Protein AF-A0A7J7NRC3-F1 (afdb_monomer_lite)

Organism: NCBI:txid39325

Structure (mmCIF, N/CA/C/O backbone):
data_AF-A0A7J7NRC3-F1
#
_entry.id   AF-A0A7J7NRC3-F1
#
loop_
_atom_site.group_PDB
_atom_site.id
_atom_site.type_symbol
_atom_site.label_atom_id
_atom_site.label_alt_id
_atom_site.label_comp_id
_atom_site.label_asym_id
_atom_site.label_entity_id
_atom_site.label_seq_id
_atom_site.pdbx_PDB_ins_code
_atom_site.Cartn_x
_atom_site.Cartn_y
_atom_site.Cartn_z
_atom_site.occupancy
_atom_site.B_iso_or_equiv
_atom_site.auth_seq_id
_atom_site.auth_comp_id
_atom_site.auth_asym_id
_atom_site.auth_atom_id
_atom_site.pdbx_PDB_model_num
ATOM 1 N N . MET A 1 1 ? -4.693 -22.627 4.205 1.00 32.44 1 MET A N 1
ATOM 2 C CA . MET A 1 1 ? -5.214 -21.406 4.858 1.00 32.44 1 MET A CA 1
ATOM 3 C C . MET A 1 1 ? -4.029 -20.596 5.368 1.00 32.44 1 MET A C 1
ATOM 5 O O . MET A 1 1 ? -3.542 -20.854 6.457 1.00 32.44 1 MET A O 1
ATOM 9 N N . SER A 1 2 ? -3.482 -19.704 4.543 1.00 34.06 2 SER A N 1
ATOM 10 C CA . SER A 1 2 ? -2.340 -18.855 4.905 1.00 34.06 2 SER A CA 1
ATOM 11 C C . SER A 1 2 ? -2.854 -17.493 5.362 1.00 34.06 2 SER A C 1
ATOM 13 O O . SER A 1 2 ? -3.442 -16.759 4.574 1.00 34.06 2 SER A O 1
ATOM 15 N N . CYS A 1 3 ? -2.658 -17.180 6.639 1.00 34.03 3 CYS A N 1
ATOM 16 C CA . CYS A 1 3 ? -2.937 -15.868 7.215 1.00 34.03 3 CYS A CA 1
ATOM 17 C C . CYS A 1 3 ? -2.032 -14.811 6.550 1.00 34.03 3 CYS A C 1
ATOM 19 O O . CYS A 1 3 ? -0.808 -14.947 6.651 1.00 34.03 3 CYS A O 1
ATOM 21 N N . PRO A 1 4 ? -2.556 -13.775 5.867 1.00 51.03 4 PRO A N 1
ATOM 22 C CA . PRO A 1 4 ? -1.716 -12.692 5.394 1.00 51.03 4 PRO A CA 1
ATOM 23 C C . PRO A 1 4 ? -1.522 -11.720 6.559 1.00 51.03 4 PRO A C 1
ATOM 25 O O . PRO A 1 4 ? -2.373 -10.883 6.850 1.00 51.03 4 PRO A O 1
ATOM 28 N N . GLN A 1 5 ? -0.395 -11.861 7.259 1.00 43.78 5 GLN A N 1
ATOM 29 C CA . GLN A 1 5 ? 0.104 -10.825 8.162 1.00 43.78 5 GLN A CA 1
ATOM 30 C C . GLN A 1 5 ? 0.166 -9.495 7.400 1.00 43.78 5 GLN A C 1
ATOM 32 O O . GLN A 1 5 ? 0.559 -9.472 6.234 1.00 43.78 5 GLN A O 1
ATOM 37 N N . ALA A 1 6 ? -0.248 -8.411 8.055 1.00 45.28 6 ALA A N 1
ATOM 38 C CA . ALA A 1 6 ? -0.288 -7.060 7.505 1.00 45.28 6 ALA A CA 1
ATOM 39 C C . ALA A 1 6 ? 1.038 -6.702 6.796 1.00 45.28 6 ALA A C 1
ATOM 41 O O . ALA A 1 6 ? 2.087 -6.609 7.431 1.00 45.28 6 ALA A O 1
ATOM 42 N N . ARG A 1 7 ? 0.994 -6.553 5.465 1.00 52.19 7 ARG A N 1
ATOM 43 C CA . ARG A 1 7 ? 2.165 -6.458 4.568 1.00 52.19 7 ARG A CA 1
ATOM 44 C C . ARG A 1 7 ? 2.010 -5.316 3.561 1.00 52.19 7 ARG A C 1
ATOM 46 O O . ARG A 1 7 ? 2.003 -5.543 2.359 1.00 52.19 7 ARG A O 1
ATOM 53 N N . PHE A 1 8 ? 1.892 -4.080 4.036 1.00 58.38 8 PHE A N 1
ATOM 54 C CA . PHE A 1 8 ? 1.735 -2.921 3.146 1.00 58.38 8 PHE A CA 1
ATOM 55 C C . PHE A 1 8 ? 2.711 -1.794 3.499 1.00 58.38 8 PHE A C 1
ATOM 57 O O . PHE A 1 8 ? 2.310 -0.671 3.767 1.00 58.38 8 PHE A O 1
ATOM 64 N N . CYS A 1 9 ? 4.018 -2.085 3.496 1.00 59.62 9 CYS A N 1
ATOM 65 C CA . CYS A 1 9 ? 5.061 -1.085 3.779 1.00 59.62 9 CYS A CA 1
ATOM 66 C C . CYS A 1 9 ? 5.317 -0.118 2.602 1.00 59.62 9 CYS A C 1
ATOM 68 O O . CYS A 1 9 ? 6.090 0.829 2.731 1.00 59.62 9 CYS A O 1
ATOM 70 N N . TYR A 1 10 ? 4.715 -0.360 1.434 1.00 66.62 10 TYR A N 1
ATOM 71 C CA . TYR A 1 10 ? 4.866 0.485 0.244 1.00 66.62 10 TYR A CA 1
ATOM 72 C C . TYR A 1 10 ? 3.741 1.521 0.084 1.00 66.62 10 TYR A C 1
ATOM 74 O O . TYR A 1 10 ? 3.845 2.392 -0.777 1.00 66.62 10 TYR A O 1
ATOM 82 N N . VAL A 1 11 ? 2.682 1.449 0.899 1.00 68.75 11 VAL A N 1
ATOM 83 C CA . VAL A 1 11 ? 1.612 2.451 0.920 1.00 68.75 11 VAL A CA 1
ATOM 84 C C . VAL A 1 11 ? 1.967 3.481 1.993 1.00 68.75 11 VAL A C 1
ATOM 86 O O . VAL A 1 11 ? 1.789 3.242 3.183 1.00 68.75 11 VAL A O 1
ATOM 89 N N . LEU A 1 12 ? 2.562 4.598 1.571 1.00 73.94 12 LEU A N 1
ATOM 90 C CA . LEU A 1 12 ? 3.024 5.654 2.472 1.00 73.94 12 LEU A CA 1
ATOM 91 C C . LEU A 1 12 ? 1.880 6.626 2.779 1.00 73.94 12 LEU A C 1
ATOM 93 O O . LEU A 1 12 ? 1.238 7.127 1.859 1.00 73.94 12 LEU A O 1
ATOM 97 N N . GLY A 1 13 ? 1.668 6.924 4.059 1.00 80.81 13 GLY A N 1
ATOM 98 C CA . GLY A 1 13 ? 0.704 7.929 4.512 1.00 80.81 13 GLY A CA 1
ATOM 99 C C . GLY A 1 13 ? -0.334 7.383 5.484 1.00 80.81 13 GLY A C 1
ATOM 100 O O . GLY A 1 13 ? -0.371 6.190 5.795 1.00 80.81 13 GLY A O 1
ATOM 101 N N . SER A 1 14 ? -1.176 8.278 5.995 1.00 86.56 14 SER A N 1
ATOM 102 C CA . SER A 1 14 ? -2.272 7.883 6.875 1.00 86.56 14 SER A CA 1
ATOM 103 C C . SER A 1 14 ? -3.395 7.212 6.075 1.00 86.56 14 SER A C 1
ATOM 105 O O . SER A 1 14 ? -3.676 7.581 4.933 1.00 86.56 14 SER A O 1
ATOM 107 N N . LEU A 1 15 ? -4.092 6.242 6.682 1.00 86.44 15 LEU A N 1
ATOM 108 C CA . LEU A 1 15 ? -5.221 5.565 6.026 1.00 86.44 15 LEU A CA 1
ATOM 109 C C . LEU A 1 15 ? -6.303 6.557 5.565 1.00 86.44 15 LEU A C 1
ATOM 111 O O . LEU A 1 15 ? -6.933 6.334 4.538 1.00 86.44 15 LEU A O 1
ATOM 115 N N . ALA A 1 16 ? -6.495 7.661 6.293 1.00 86.44 16 ALA A N 1
ATOM 116 C CA . ALA A 1 16 ? -7.465 8.695 5.946 1.00 86.44 16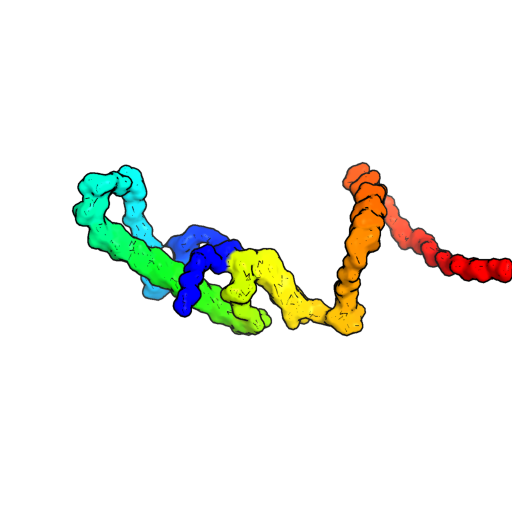 ALA A CA 1
ATOM 117 C C . ALA A 1 16 ? -7.102 9.433 4.643 1.00 86.44 16 ALA A C 1
ATOM 119 O O . ALA A 1 16 ? -7.955 9.598 3.770 1.00 86.44 16 ALA A O 1
ATOM 120 N N . GLU A 1 17 ? -5.840 9.840 4.481 1.00 87.94 17 GLU A N 1
ATOM 121 C CA . GLU A 1 17 ? -5.362 10.505 3.259 1.00 87.94 17 GLU A CA 1
ATOM 122 C C . GLU A 1 17 ? -5.383 9.557 2.057 1.00 87.94 17 GLU A C 1
ATOM 124 O O . GLU A 1 17 ? -5.813 9.926 0.960 1.00 87.94 17 GLU A O 1
ATOM 129 N N . LEU A 1 18 ? -4.967 8.311 2.281 1.00 86.81 18 LEU A N 1
ATOM 130 C CA . LEU A 1 18 ? -4.961 7.266 1.265 1.00 86.81 18 LEU A CA 1
ATOM 131 C C . LEU A 1 18 ? -6.376 6.931 0.797 1.00 86.81 18 LEU A C 1
ATOM 133 O O . LEU A 1 18 ? -6.629 6.906 -0.405 1.00 86.81 18 LEU A O 1
ATOM 137 N N . ALA A 1 19 ? -7.314 6.742 1.726 1.00 87.38 19 ALA A N 1
ATOM 138 C CA . ALA A 1 19 ? -8.714 6.485 1.407 1.00 87.38 19 ALA A CA 1
ATOM 139 C C . ALA A 1 19 ? -9.326 7.624 0.584 1.00 87.38 19 ALA A C 1
ATOM 141 O O . ALA A 1 19 ? -9.964 7.369 -0.432 1.00 87.38 19 ALA A O 1
ATOM 142 N N . LYS A 1 20 ? -9.070 8.882 0.960 1.00 87.50 20 LYS A N 1
ATOM 143 C CA . LYS A 1 20 ? -9.566 10.049 0.217 1.00 87.50 20 LYS A CA 1
ATOM 144 C C . LYS A 1 20 ? -9.038 10.102 -1.220 1.00 87.50 20 LYS A C 1
ATOM 146 O O . LYS A 1 20 ? -9.752 10.547 -2.113 1.00 87.50 20 LYS A O 1
ATOM 151 N N . THR A 1 21 ? -7.798 9.666 -1.430 1.00 87.50 21 THR A N 1
ATOM 152 C CA . THR A 1 21 ? -7.132 9.733 -2.737 1.00 87.50 21 THR A CA 1
ATOM 153 C C . THR A 1 21 ? -7.511 8.560 -3.639 1.00 87.50 21 THR A C 1
ATOM 155 O O . THR A 1 21 ? -7.785 8.756 -4.819 1.00 87.50 21 THR A O 1
ATOM 158 N N . PHE A 1 22 ? -7.526 7.341 -3.098 1.00 84.69 22 PHE A N 1
ATOM 159 C CA . PHE A 1 22 ? -7.731 6.118 -3.878 1.00 84.69 22 PHE A CA 1
ATOM 160 C C . PHE A 1 22 ? -9.188 5.653 -3.930 1.00 84.69 22 PHE A C 1
ATOM 162 O O . PHE A 1 22 ? -9.562 4.954 -4.868 1.00 84.69 22 PHE A O 1
ATOM 169 N N . CYS A 1 23 ? -9.987 5.959 -2.907 1.00 87.19 23 CYS A N 1
ATOM 170 C CA . CYS A 1 23 ? -11.264 5.300 -2.632 1.00 87.19 23 CYS A CA 1
ATOM 171 C C . CYS A 1 23 ? -12.313 6.243 -1.996 1.00 87.19 23 CYS A C 1
ATOM 173 O O . CYS A 1 23 ? -12.868 5.907 -0.942 1.00 87.19 23 CYS A O 1
ATOM 175 N N . PRO A 1 24 ? -12.610 7.422 -2.582 1.00 85.06 24 PRO A N 1
ATOM 176 C CA . PRO A 1 24 ? -13.585 8.357 -2.013 1.00 85.06 24 PRO A CA 1
ATOM 177 C C . PRO A 1 24 ? -14.996 7.755 -1.875 1.00 85.06 24 PRO A C 1
ATOM 179 O O . PRO A 1 24 ? -15.769 8.178 -1.018 1.00 85.06 24 PRO A O 1
ATOM 182 N N . GLU A 1 25 ? -15.328 6.739 -2.675 1.00 88.38 25 GLU A N 1
ATOM 183 C CA . GLU A 1 25 ? -16.609 6.032 -2.664 1.00 88.38 25 GLU A CA 1
ATOM 184 C C . GLU A 1 25 ? -16.838 5.173 -1.409 1.00 88.38 25 GLU A C 1
ATOM 186 O O . GLU A 1 25 ? -17.980 4.872 -1.065 1.00 88.38 25 GLU A O 1
ATOM 191 N N . LEU A 1 26 ? -15.768 4.771 -0.713 1.00 85.62 26 LEU A N 1
ATOM 192 C CA . LEU A 1 26 ? -15.851 3.913 0.474 1.00 85.62 26 LEU A CA 1
ATOM 193 C C . LEU A 1 26 ? -16.091 4.693 1.778 1.00 85.62 26 LEU A C 1
ATOM 195 O O . LEU A 1 26 ? -16.293 4.081 2.832 1.00 85.62 26 LEU A O 1
ATOM 199 N N . GLY A 1 27 ? -16.132 6.024 1.698 1.00 85.62 27 GLY A N 1
ATOM 200 C CA . GLY A 1 27 ? -16.389 6.920 2.819 1.00 85.62 27 GLY A CA 1
ATOM 201 C C . GLY A 1 27 ? -15.126 7.345 3.567 1.00 85.62 27 GLY A C 1
ATOM 202 O O . GLY A 1 27 ? -14.000 7.004 3.209 1.00 85.62 27 GLY A O 1
ATOM 203 N N . VAL A 1 28 ? -15.324 8.133 4.621 1.00 86.00 28 VAL A N 1
ATOM 204 C CA . VAL A 1 28 ? -14.231 8.660 5.445 1.00 86.00 28 VAL A CA 1
ATOM 205 C C . VAL A 1 28 ? -13.821 7.673 6.533 1.00 86.00 28 VAL A C 1
ATOM 207 O O . VAL A 1 28 ? -14.603 6.818 6.961 1.00 86.00 28 VAL A O 1
ATOM 210 N N . LYS A 1 29 ? -12.575 7.804 6.993 1.00 83.69 29 LYS A N 1
ATOM 211 C CA . LYS A 1 29 ? -12.110 7.119 8.195 1.00 83.69 29 LYS A CA 1
ATOM 212 C C . LYS A 1 29 ? -12.883 7.657 9.405 1.00 83.69 29 LYS A C 1
ATOM 214 O O . LYS A 1 29 ? -13.036 8.869 9.539 1.00 83.69 29 LYS A O 1
ATOM 219 N N . GLY A 1 30 ? -13.378 6.757 10.256 1.00 82.06 30 GLY A N 1
ATOM 220 C CA . GLY A 1 30 ? -13.997 7.143 11.524 1.00 82.06 30 GLY A CA 1
ATOM 221 C C . GLY A 1 30 ? -12.967 7.708 12.504 1.00 82.06 30 GLY A C 1
ATOM 222 O O . GLY A 1 30 ? -11.764 7.535 12.325 1.00 82.06 30 GLY A O 1
ATOM 223 N N . GLU A 1 31 ? -13.431 8.350 13.566 1.00 82.25 31 GLU A N 1
ATOM 224 C CA . GLU A 1 31 ? -12.575 8.779 14.669 1.00 82.25 31 GLU A CA 1
ATOM 225 C C . GLU A 1 31 ? -12.985 8.022 15.929 1.00 82.25 31 GLU A C 1
ATOM 227 O O . GLU A 1 31 ? -14.173 7.895 16.233 1.00 82.25 31 GLU A O 1
ATOM 232 N N . PHE A 1 32 ? -12.003 7.477 16.640 1.00 83.69 32 PHE A N 1
ATOM 233 C CA . PHE A 1 32 ? -12.236 6.751 17.879 1.00 83.69 32 PHE A CA 1
ATOM 234 C C . PHE A 1 32 ? -11.209 7.192 18.915 1.00 83.69 32 PHE A C 1
ATOM 236 O O . PHE A 1 32 ? -10.010 7.235 18.633 1.00 83.69 32 PHE A O 1
ATOM 243 N N . LYS A 1 33 ? -11.667 7.553 20.114 1.00 84.62 33 LYS A N 1
ATOM 244 C CA . LYS A 1 33 ? -10.783 8.007 21.188 1.00 84.62 33 LYS A CA 1
ATOM 245 C C . LYS A 1 33 ? -10.148 6.804 21.869 1.00 84.62 33 LYS A C 1
ATOM 247 O O . LYS A 1 33 ? -10.806 6.058 22.585 1.00 84.62 33 LYS A O 1
ATOM 252 N N . HIS A 1 34 ? -8.853 6.624 21.643 1.00 81.06 34 HIS A N 1
ATOM 253 C CA . HIS A 1 34 ? -8.121 5.447 22.112 1.00 81.06 34 HIS A CA 1
ATOM 254 C C . HIS A 1 34 ? -7.882 5.480 23.631 1.00 81.06 34 HIS A C 1
ATOM 256 O O . HIS A 1 34 ? -7.754 4.436 24.259 1.00 81.06 34 HIS A O 1
ATOM 262 N N . GLU A 1 35 ? -7.877 6.675 24.221 1.00 81.44 35 GLU A N 1
ATOM 263 C CA . GLU A 1 35 ? -7.649 6.913 25.652 1.00 81.44 35 GLU A CA 1
ATOM 264 C C . GLU A 1 35 ? -8.823 6.452 26.532 1.00 81.44 35 GLU A C 1
ATOM 266 O O . GLU A 1 35 ? -8.635 6.115 27.697 1.00 81.44 35 GLU A O 1
ATOM 271 N N . GLU A 1 36 ? -10.036 6.392 25.976 1.00 78.06 36 GLU A N 1
ATOM 272 C CA . GLU A 1 36 ? -11.255 6.024 26.710 1.00 78.06 36 GLU A CA 1
ATOM 273 C C . GLU A 1 36 ? -11.462 4.492 26.779 1.00 78.06 36 GLU A C 1
ATOM 275 O O . GLU A 1 36 ? -12.352 3.995 27.482 1.00 78.06 36 GLU A O 1
ATOM 280 N N . VAL A 1 37 ? -10.614 3.726 26.083 1.00 78.81 37 VAL A N 1
ATOM 281 C CA . VAL A 1 37 ? -10.688 2.264 25.992 1.00 78.81 37 VAL A CA 1
ATOM 282 C C . VAL A 1 37 ? -9.957 1.627 27.166 1.00 78.81 37 VAL A C 1
ATOM 284 O O . VAL A 1 37 ? -8.750 1.404 27.134 1.00 78.81 37 VAL A O 1
ATOM 287 N N . THR A 1 38 ? -10.706 1.271 28.206 1.00 80.50 38 THR A N 1
ATOM 288 C CA . THR A 1 38 ? -10.199 0.449 29.315 1.00 80.50 38 THR A CA 1
ATOM 289 C C . THR A 1 38 ? -10.949 -0.877 29.390 1.00 80.50 38 THR A C 1
ATOM 291 O O . THR A 1 38 ? -12.049 -1.010 28.854 1.00 80.50 38 THR A O 1
ATOM 294 N N . VAL A 1 39 ? -10.374 -1.870 30.080 1.00 80.50 39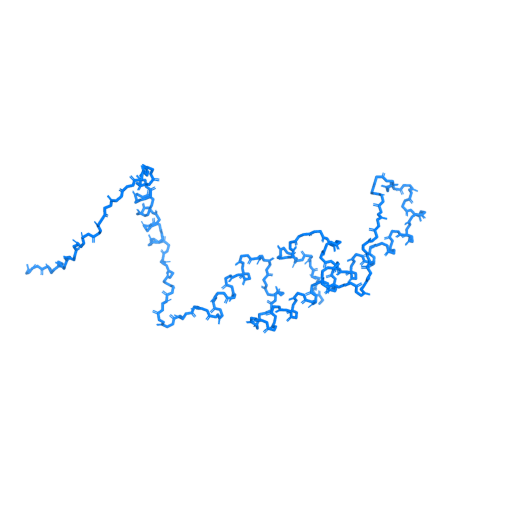 VAL A N 1
ATOM 295 C CA . VAL A 1 39 ? -10.939 -3.231 30.204 1.00 80.50 39 VAL A CA 1
ATOM 296 C C . VAL A 1 39 ? -12.399 -3.214 30.680 1.00 80.50 39 VAL A C 1
ATOM 298 O O . VAL A 1 39 ? -13.205 -4.014 30.215 1.00 80.50 39 VAL A O 1
ATOM 301 N N . ALA A 1 40 ? -12.764 -2.257 31.536 1.00 78.00 40 ALA A N 1
ATOM 302 C CA . ALA A 1 40 ? -14.121 -2.102 32.056 1.00 78.00 40 ALA A CA 1
ATOM 303 C C . ALA A 1 40 ? -15.111 -1.447 31.067 1.00 78.00 40 ALA A C 1
ATOM 305 O O . ALA A 1 40 ? -16.318 -1.662 31.173 1.00 78.00 40 ALA A O 1
ATOM 306 N N . THR A 1 41 ? -14.632 -0.644 30.111 1.00 77.56 41 THR A N 1
ATOM 307 C CA . THR A 1 41 ? -15.480 0.103 29.159 1.00 77.56 41 THR A CA 1
ATOM 308 C C . THR A 1 41 ? -15.648 -0.620 27.822 1.00 77.56 41 THR A C 1
ATOM 310 O O . THR A 1 41 ? -16.618 -0.369 27.104 1.00 77.56 41 THR A O 1
ATOM 313 N N . ILE A 1 42 ? -14.738 -1.548 27.501 1.00 80.00 42 ILE A N 1
ATOM 314 C CA . ILE A 1 42 ? -14.708 -2.291 26.232 1.00 80.00 42 ILE A CA 1
ATOM 315 C C . ILE A 1 42 ? -16.032 -2.998 25.943 1.00 80.00 42 ILE A C 1
ATOM 317 O O . ILE A 1 42 ? -16.507 -2.959 24.811 1.00 80.00 42 ILE A O 1
ATOM 321 N N . GLU A 1 43 ? -16.658 -3.615 26.945 1.00 81.12 43 GLU A N 1
ATOM 322 C CA . GLU A 1 43 ? -17.891 -4.378 26.730 1.00 81.12 43 GLU A CA 1
ATOM 323 C C . GLU A 1 43 ? -19.061 -3.471 26.312 1.00 81.12 43 GLU A C 1
ATOM 325 O O . GLU A 1 43 ? -19.845 -3.825 25.433 1.00 81.12 43 GLU A O 1
ATOM 330 N N . LYS A 1 44 ? -19.108 -2.244 26.850 1.00 83.94 44 LYS A N 1
ATOM 331 C CA . LYS A 1 44 ? -20.112 -1.225 26.500 1.00 83.94 44 LYS A CA 1
ATOM 332 C C . LYS A 1 44 ? -19.835 -0.555 25.153 1.00 83.94 44 LYS A C 1
ATOM 334 O O . LYS A 1 44 ? -20.765 -0.110 24.490 1.00 83.94 44 LYS A O 1
ATOM 339 N N . GLN A 1 45 ? -18.569 -0.482 24.744 1.00 83.88 45 GLN A N 1
ATOM 340 C CA . GLN A 1 45 ? -18.132 0.149 23.492 1.00 83.88 45 GLN A CA 1
ATOM 341 C C . GLN A 1 45 ? -17.852 -0.857 22.366 1.00 83.88 45 GLN A C 1
ATOM 343 O O . GLN A 1 45 ? -17.351 -0.481 21.308 1.00 83.88 45 GLN A O 1
ATOM 348 N N . LYS A 1 46 ? -18.190 -2.135 22.559 1.00 85.81 46 LYS A N 1
ATOM 349 C CA . LYS A 1 46 ? -17.890 -3.206 21.606 1.00 85.81 46 LYS A CA 1
ATOM 350 C C . LYS A 1 46 ? -18.466 -2.940 20.216 1.00 85.81 46 LYS A C 1
ATOM 352 O O . LYS A 1 46 ? -17.735 -3.020 19.235 1.00 85.81 46 LYS A O 1
ATOM 357 N N . GLU A 1 47 ? -19.753 -2.618 20.122 1.00 88.94 47 GLU A N 1
ATOM 358 C CA . GLU A 1 47 ? -20.418 -2.368 18.836 1.00 88.94 47 GLU A CA 1
ATOM 359 C C . GLU A 1 47 ? -19.831 -1.170 18.065 1.00 88.94 47 GLU A C 1
ATOM 361 O O . GLU A 1 47 ? -19.446 -1.357 16.905 1.00 88.94 47 GLU A O 1
ATOM 366 N N . PRO A 1 48 ? -19.673 0.036 18.657 1.00 88.38 48 PRO A N 1
ATOM 367 C CA . PRO A 1 48 ? -19.057 1.154 17.941 1.00 88.38 48 PRO A CA 1
ATOM 368 C C . PRO A 1 48 ? -17.588 0.885 17.586 1.00 88.38 48 PRO A C 1
ATOM 370 O O . PRO A 1 48 ? -17.151 1.250 16.494 1.00 88.38 48 PRO A O 1
ATOM 373 N N . LEU A 1 49 ? -16.839 0.185 18.446 1.00 88.25 49 LEU A N 1
ATOM 374 C CA . LEU A 1 49 ? -15.462 -0.211 18.156 1.00 88.25 49 LEU A CA 1
ATOM 375 C C . LEU A 1 49 ? -15.388 -1.190 16.975 1.00 88.25 49 LEU A C 1
ATOM 377 O O . LEU A 1 49 ? -14.555 -1.031 16.085 1.00 88.25 49 LEU A O 1
ATOM 381 N N . LEU A 1 50 ? -16.275 -2.187 16.923 1.00 90.38 50 LEU A N 1
ATOM 382 C CA . LEU A 1 50 ? -16.341 -3.128 15.804 1.00 90.38 50 LEU A CA 1
ATOM 383 C C . LEU A 1 50 ? -16.732 -2.433 14.498 1.00 90.38 50 LEU A C 1
ATOM 385 O O . LEU A 1 50 ? -16.171 -2.760 13.453 1.00 90.38 50 LEU A O 1
ATOM 389 N N . ALA A 1 51 ? -17.662 -1.477 14.538 1.00 91.12 51 ALA A N 1
ATOM 390 C CA . ALA A 1 51 ? -18.024 -0.683 13.367 1.00 91.12 51 ALA A CA 1
ATOM 391 C C . ALA A 1 51 ? -16.828 0.132 12.844 1.00 91.12 51 ALA A C 1
ATOM 393 O O . ALA A 1 51 ? -16.545 0.096 11.645 1.00 91.12 51 ALA A O 1
ATOM 394 N N . TYR A 1 52 ? -16.081 0.782 13.742 1.00 91.31 52 TYR A N 1
ATOM 395 C CA . TYR A 1 52 ? -14.850 1.504 13.410 1.00 91.31 52 TYR A CA 1
ATOM 396 C C . TYR A 1 52 ? -13.794 0.585 12.774 1.00 91.31 52 TYR A C 1
ATOM 398 O O . TYR A 1 52 ? -13.304 0.864 11.680 1.00 91.31 52 TYR A O 1
ATOM 406 N N . LEU A 1 53 ? -13.499 -0.561 13.398 1.00 90.94 53 LEU A N 1
ATOM 407 C CA . LEU A 1 53 ? -12.502 -1.509 12.888 1.00 90.94 53 LEU A CA 1
ATOM 408 C C . LEU A 1 53 ? -12.896 -2.103 11.530 1.00 90.94 53 LEU A C 1
ATOM 410 O O . LEU A 1 53 ? -12.050 -2.261 10.650 1.00 90.94 53 LEU A O 1
ATOM 414 N N . ARG A 1 54 ? -14.183 -2.417 11.332 1.00 93.12 54 ARG A N 1
ATOM 415 C CA . ARG A 1 54 ? -14.697 -2.890 10.038 1.00 93.12 54 ARG A CA 1
ATOM 416 C C . ARG A 1 54 ? -14.497 -1.847 8.946 1.00 93.12 54 ARG A C 1
ATOM 418 O O . ARG A 1 54 ? -14.125 -2.217 7.834 1.00 93.12 54 ARG A O 1
ATOM 425 N N . GLN A 1 55 ? -14.718 -0.572 9.259 1.00 92.88 55 GLN A N 1
ATOM 426 C CA . GLN A 1 55 ? -14.492 0.510 8.309 1.00 92.88 55 GLN A CA 1
ATOM 427 C C . GLN A 1 55 ? -13.005 0.645 7.962 1.00 92.88 55 GLN A C 1
ATOM 429 O O . GLN A 1 55 ? -12.673 0.704 6.781 1.00 92.88 55 GLN A O 1
ATOM 434 N N . ASP A 1 56 ? -12.104 0.594 8.945 1.00 91.31 56 ASP A N 1
ATOM 435 C CA . ASP A 1 56 ? -10.656 0.641 8.700 1.00 91.31 56 ASP A CA 1
ATOM 436 C C . ASP A 1 56 ? -10.182 -0.518 7.805 1.00 91.31 56 ASP A C 1
ATOM 438 O O . ASP A 1 56 ? -9.440 -0.298 6.846 1.00 91.31 56 ASP A O 1
ATOM 442 N N . ILE A 1 57 ? -10.663 -1.742 8.053 1.00 92.06 57 ILE A N 1
ATOM 443 C CA . ILE A 1 57 ? -10.358 -2.909 7.208 1.00 92.06 57 ILE A CA 1
ATOM 444 C C . ILE A 1 57 ? -10.886 -2.704 5.785 1.00 92.06 57 ILE A C 1
ATOM 446 O O . ILE A 1 57 ? -10.184 -2.995 4.815 1.00 92.06 57 ILE A O 1
ATOM 450 N N . ARG A 1 58 ? -12.115 -2.193 5.646 1.00 92.62 58 ARG A N 1
ATOM 451 C CA . ARG A 1 58 ? -12.746 -1.952 4.346 1.00 92.62 58 ARG A CA 1
ATOM 452 C C . ARG A 1 58 ? -11.980 -0.907 3.533 1.00 92.62 58 ARG A C 1
ATOM 454 O O . ARG A 1 58 ? -11.733 -1.125 2.348 1.00 92.62 58 ARG A O 1
ATOM 461 N N . LEU A 1 59 ? -11.577 0.194 4.167 1.00 91.88 59 LEU A N 1
ATOM 462 C CA . LEU A 1 59 ? -10.774 1.243 3.539 1.00 91.88 59 LEU A CA 1
ATOM 463 C C . LEU A 1 59 ? -9.398 0.719 3.130 1.00 91.88 59 LEU A C 1
ATOM 465 O O . LEU A 1 59 ? -8.971 0.947 2.001 1.00 91.88 59 LEU A O 1
ATOM 469 N N . LEU A 1 60 ? -8.729 -0.032 4.009 1.00 89.62 60 LEU A N 1
ATOM 470 C CA . LEU A 1 60 ? -7.423 -0.615 3.710 1.00 89.62 60 LEU A CA 1
ATOM 471 C C . LEU A 1 60 ? -7.494 -1.571 2.513 1.00 89.62 60 LEU A C 1
ATOM 473 O O . LEU A 1 60 ? -6.660 -1.488 1.613 1.00 89.62 60 LEU A O 1
ATOM 477 N N . ALA A 1 61 ? -8.502 -2.447 2.478 1.00 89.81 61 ALA A N 1
ATOM 478 C CA . ALA A 1 61 ? -8.711 -3.365 1.363 1.00 89.81 61 ALA A CA 1
ATOM 479 C C . ALA A 1 61 ? -8.926 -2.613 0.040 1.00 89.81 61 ALA A C 1
ATOM 481 O O . ALA A 1 61 ? -8.297 -2.956 -0.961 1.00 89.81 61 ALA A O 1
ATOM 482 N N . GLY A 1 62 ? -9.748 -1.557 0.048 1.00 90.56 62 GLY A N 1
ATOM 483 C CA . GLY A 1 62 ? -9.976 -0.714 -1.127 1.00 90.56 62 GLY A CA 1
ATOM 484 C C . GLY A 1 62 ? -8.695 -0.045 -1.630 1.00 90.56 62 GLY A C 1
ATOM 485 O O . GLY A 1 62 ? -8.360 -0.158 -2.808 1.00 90.56 62 GLY A O 1
ATOM 486 N N . VAL A 1 63 ? -7.932 0.586 -0.732 1.00 90.38 63 VAL A N 1
ATOM 487 C CA . VAL A 1 63 ? -6.667 1.259 -1.075 1.00 90.38 63 VAL A CA 1
ATOM 488 C C . VAL A 1 63 ? -5.675 0.281 -1.702 1.00 90.38 63 VAL A C 1
ATOM 490 O O . VAL A 1 63 ? -5.075 0.583 -2.732 1.00 90.38 63 VAL A O 1
ATOM 493 N N . VAL A 1 64 ? -5.511 -0.905 -1.111 1.00 88.69 64 VAL A N 1
ATOM 494 C CA . VAL A 1 64 ? -4.586 -1.926 -1.621 1.00 88.69 64 VAL A CA 1
ATOM 495 C C . VAL A 1 64 ? -5.030 -2.440 -2.987 1.00 88.69 64 VAL A C 1
ATOM 497 O O . VAL A 1 64 ? -4.193 -2.584 -3.877 1.00 88.69 64 VAL A O 1
ATOM 500 N N . GLN A 1 65 ? -6.329 -2.684 -3.174 1.00 90.25 65 GLN A N 1
ATOM 501 C CA . GLN A 1 65 ? -6.871 -3.140 -4.452 1.00 90.25 65 GLN A CA 1
ATOM 502 C C . GLN A 1 65 ? -6.634 -2.103 -5.555 1.00 90.25 65 GLN A C 1
ATOM 504 O O . GLN A 1 65 ? -6.080 -2.433 -6.601 1.00 90.25 65 GLN A O 1
ATOM 509 N N . ARG A 1 66 ? -6.942 -0.828 -5.291 1.00 90.50 66 ARG A N 1
ATOM 510 C CA . ARG A 1 66 ? -6.699 0.263 -6.246 1.00 90.50 66 ARG A CA 1
ATOM 511 C C . ARG A 1 66 ? -5.219 0.472 -6.542 1.00 90.50 66 ARG A C 1
ATOM 513 O O . ARG A 1 66 ? -4.857 0.740 -7.685 1.00 90.50 66 ARG A O 1
ATOM 520 N N . ALA A 1 67 ? -4.355 0.334 -5.539 1.00 88.25 67 ALA A N 1
ATOM 521 C CA . ALA A 1 67 ? -2.915 0.374 -5.753 1.00 88.25 67 ALA A CA 1
ATOM 522 C C . ALA A 1 67 ? -2.464 -0.772 -6.674 1.00 88.25 67 ALA A C 1
ATOM 524 O O . ALA A 1 67 ? -1.715 -0.527 -7.618 1.00 88.25 67 ALA A O 1
ATOM 525 N N . GLN A 1 68 ? -2.945 -1.999 -6.447 1.00 90.06 68 GLN A N 1
ATOM 526 C CA . GLN A 1 68 ? -2.625 -3.151 -7.296 1.00 90.06 68 GLN A CA 1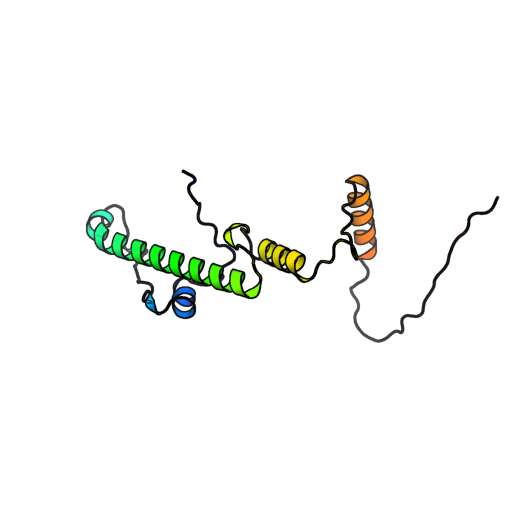
ATOM 527 C C . GLN A 1 68 ? -3.050 -2.912 -8.742 1.00 90.06 68 GLN A C 1
ATOM 529 O O . GLN A 1 68 ? -2.238 -3.127 -9.640 1.00 90.06 68 GLN A O 1
ATOM 534 N N . ASP A 1 69 ? -4.263 -2.409 -8.965 1.00 91.12 69 ASP A N 1
ATOM 535 C CA . ASP A 1 69 ? -4.754 -2.094 -10.308 1.00 91.12 69 ASP A CA 1
ATOM 536 C C . ASP A 1 69 ? -3.834 -1.088 -11.017 1.00 91.12 69 ASP A C 1
ATOM 538 O O . ASP A 1 69 ? -3.405 -1.319 -12.147 1.00 91.12 69 ASP A O 1
ATOM 542 N N . LEU A 1 70 ? -3.439 -0.017 -10.321 1.00 90.62 70 LEU A N 1
ATOM 543 C CA . LEU A 1 70 ? -2.577 1.030 -10.871 1.00 90.62 70 LEU A CA 1
ATOM 544 C C . LEU A 1 70 ? -1.166 0.522 -11.212 1.00 90.62 70 LEU A C 1
ATOM 546 O O . LEU A 1 70 ? -0.616 0.840 -12.271 1.00 90.62 70 LEU A O 1
ATOM 550 N N . PHE A 1 71 ? -0.557 -0.276 -10.332 1.00 88.69 71 PHE A N 1
ATOM 551 C CA . PHE A 1 71 ? 0.758 -0.868 -10.596 1.00 88.69 71 PHE A CA 1
ATOM 552 C C . PHE A 1 71 ? 0.701 -1.929 -11.699 1.00 88.69 71 PHE A C 1
ATOM 554 O O . PHE A 1 71 ? 1.628 -2.017 -12.516 1.00 88.69 71 PHE A O 1
ATOM 561 N N . TRP A 1 72 ? -0.388 -2.693 -11.772 1.00 90.88 72 TRP A N 1
ATOM 562 C CA . TRP A 1 72 ? -0.606 -3.668 -12.831 1.00 90.88 72 TRP A CA 1
ATOM 563 C C . TRP A 1 72 ? -0.769 -2.998 -14.195 1.00 90.88 72 TRP A C 1
ATOM 565 O O . TRP A 1 72 ? -0.070 -3.360 -15.141 1.00 90.88 72 TRP A O 1
ATOM 575 N N . GLU A 1 73 ? -1.617 -1.975 -14.289 1.00 92.69 73 GLU A N 1
ATOM 576 C CA . GLU A 1 73 ? -1.834 -1.210 -15.517 1.00 92.69 73 GLU A CA 1
ATOM 577 C C . GLU A 1 73 ? -0.529 -0.566 -15.996 1.00 92.69 73 GLU A C 1
ATOM 579 O O . GLU A 1 73 ? -0.120 -0.719 -17.152 1.00 92.69 73 GLU A O 1
ATOM 584 N N . LYS A 1 74 ? 0.181 0.112 -15.087 1.00 90.12 74 LYS A N 1
ATOM 585 C CA . LYS A 1 74 ? 1.342 0.911 -15.466 1.00 90.12 74 LYS A CA 1
ATOM 586 C C . LYS A 1 74 ? 2.591 0.083 -15.703 1.00 90.12 74 LYS A C 1
ATOM 588 O O . LYS A 1 74 ? 3.338 0.426 -16.617 1.00 90.12 74 LYS A O 1
ATOM 593 N N . TYR A 1 75 ? 2.846 -0.965 -14.918 1.00 87.81 75 TYR A N 1
ATOM 594 C CA . TYR A 1 75 ? 4.116 -1.706 -14.924 1.00 87.81 75 TYR A CA 1
ATOM 595 C C . TYR A 1 75 ? 3.974 -3.214 -15.150 1.00 87.81 75 TYR A C 1
ATOM 597 O O . TYR A 1 75 ? 4.988 -3.850 -15.427 1.00 87.81 75 TYR A O 1
ATOM 605 N N . ARG A 1 76 ? 2.754 -3.771 -15.108 1.00 89.44 76 ARG A N 1
ATOM 606 C CA . ARG A 1 76 ? 2.474 -5.222 -15.129 1.00 89.44 76 ARG A CA 1
ATOM 607 C C . ARG A 1 76 ? 3.166 -5.973 -13.994 1.00 89.44 76 ARG A C 1
ATOM 609 O O . ARG A 1 76 ? 3.765 -7.025 -14.197 1.00 89.44 76 ARG A O 1
ATOM 616 N N . VAL A 1 77 ? 3.114 -5.383 -12.803 1.00 86.56 77 VAL A N 1
ATOM 617 C CA . VAL A 1 77 ? 3.735 -5.913 -11.590 1.00 86.56 77 VAL A CA 1
ATOM 618 C C . VAL A 1 77 ? 2.662 -6.199 -10.549 1.00 86.56 77 VAL A C 1
ATOM 620 O O . VAL A 1 77 ? 1.756 -5.394 -10.343 1.00 86.56 77 VAL A O 1
ATOM 623 N N . ASP A 1 78 ? 2.788 -7.344 -9.886 1.00 87.44 78 ASP A N 1
ATOM 624 C CA . ASP A 1 78 ? 2.007 -7.687 -8.702 1.00 87.44 78 ASP A CA 1
ATOM 625 C C . ASP A 1 78 ? 2.697 -7.140 -7.447 1.00 87.44 78 ASP A C 1
ATOM 627 O O . ASP A 1 78 ? 3.815 -7.543 -7.111 1.00 87.44 78 ASP A O 1
ATOM 631 N N . ILE A 1 79 ? 2.042 -6.215 -6.750 1.00 83.88 79 ILE A N 1
ATOM 632 C CA . ILE A 1 79 ? 2.569 -5.582 -5.539 1.00 83.88 79 ILE A CA 1
ATOM 633 C C . ILE A 1 79 ? 2.591 -6.548 -4.357 1.00 83.88 79 ILE A C 1
ATOM 635 O O . ILE A 1 79 ? 3.413 -6.382 -3.462 1.00 83.88 79 ILE A O 1
ATOM 639 N N . THR A 1 80 ? 1.743 -7.582 -4.353 1.00 82.88 80 THR A N 1
ATOM 640 C CA . THR A 1 80 ? 1.683 -8.560 -3.255 1.00 82.88 80 THR A CA 1
ATOM 641 C C . THR A 1 80 ? 2.937 -9.433 -3.193 1.00 82.88 80 THR A C 1
ATOM 643 O O . THR A 1 80 ? 3.277 -9.974 -2.137 1.00 82.88 80 THR A O 1
ATOM 646 N N . SER A 1 81 ? 3.679 -9.506 -4.303 1.00 81.25 81 SER A N 1
ATOM 647 C CA . SER A 1 81 ? 4.974 -10.182 -4.387 1.00 81.25 81 SER A CA 1
ATOM 648 C C . SER A 1 81 ? 6.094 -9.461 -3.621 1.00 81.25 81 SER A C 1
ATOM 650 O O . SER A 1 81 ? 7.117 -10.072 -3.310 1.00 81.25 81 SER A O 1
ATOM 652 N N . CYS A 1 82 ? 5.916 -8.173 -3.297 1.00 81.12 82 CYS A N 1
ATOM 653 C CA . CYS A 1 82 ? 6.943 -7.315 -2.716 1.00 81.12 82 CYS A CA 1
ATOM 654 C C . CYS A 1 82 ? 6.504 -6.737 -1.367 1.00 81.12 82 CYS A C 1
ATOM 656 O O . CYS A 1 82 ? 5.448 -6.131 -1.231 1.00 81.12 82 CYS A O 1
ATOM 658 N N . LEU A 1 83 ? 7.364 -6.867 -0.357 1.00 77.94 83 LEU A N 1
ATOM 659 C CA . LEU A 1 83 ? 7.085 -6.346 0.986 1.00 77.94 83 LEU A CA 1
ATOM 660 C C . LEU A 1 83 ? 7.400 -4.856 1.124 1.00 77.94 83 LEU A C 1
ATOM 662 O O . LEU A 1 83 ? 6.687 -4.130 1.815 1.00 77.94 83 LEU A O 1
ATOM 666 N N . THR A 1 84 ? 8.493 -4.414 0.502 1.00 84.31 84 THR A N 1
ATOM 667 C CA . THR A 1 84 ? 9.048 -3.069 0.668 1.00 84.31 84 THR A CA 1
ATOM 668 C C . THR A 1 84 ? 9.000 -2.288 -0.636 1.00 84.31 84 THR A C 1
ATOM 670 O O . THR A 1 84 ? 9.074 -2.851 -1.731 1.00 84.31 84 THR A O 1
ATOM 673 N N . LEU A 1 85 ? 8.958 -0.961 -0.512 1.00 85.81 85 LEU A N 1
ATOM 674 C CA . LEU A 1 85 ? 9.023 -0.059 -1.658 1.00 85.81 85 LEU A CA 1
ATOM 675 C C . LEU A 1 85 ? 10.321 -0.239 -2.464 1.00 85.81 85 LEU A C 1
ATOM 677 O O . LEU A 1 85 ? 10.294 -0.183 -3.689 1.00 85.81 85 LEU A O 1
ATOM 681 N N . SER A 1 86 ? 11.447 -0.510 -1.794 1.00 88.75 86 SER A N 1
ATOM 682 C CA . SER A 1 86 ? 12.733 -0.764 -2.454 1.00 88.75 86 SER A CA 1
ATOM 683 C C . SER A 1 86 ? 12.716 -2.038 -3.301 1.00 88.75 86 SER A C 1
ATOM 685 O O . SER A 1 86 ? 13.211 -2.028 -4.428 1.00 88.75 86 SER A O 1
ATOM 687 N N . ALA A 1 87 ? 12.106 -3.117 -2.800 1.00 88.06 87 ALA A N 1
ATOM 688 C CA . ALA A 1 87 ? 11.942 -4.355 -3.556 1.00 88.06 87 ALA A CA 1
ATOM 689 C C . ALA A 1 87 ? 11.039 -4.139 -4.778 1.00 88.06 87 ALA A C 1
ATOM 691 O O . ALA A 1 87 ? 11.393 -4.556 -5.881 1.00 88.06 87 ALA A O 1
ATOM 692 N N . LEU A 1 88 ? 9.930 -3.412 -4.604 1.00 88.44 88 LEU A N 1
ATOM 693 C CA . LEU A 1 88 ? 9.026 -3.057 -5.697 1.00 88.44 88 LEU A CA 1
ATOM 694 C C . LEU A 1 88 ? 9.729 -2.205 -6.765 1.00 88.44 88 LEU A C 1
ATOM 696 O O . LEU A 1 88 ? 9.618 -2.490 -7.957 1.00 88.44 88 LEU A O 1
ATOM 700 N N . ALA A 1 89 ? 10.502 -1.197 -6.353 1.00 89.94 89 ALA A N 1
ATOM 701 C CA . ALA A 1 89 ? 11.275 -0.353 -7.262 1.00 89.94 89 ALA A CA 1
ATOM 702 C C . ALA A 1 89 ? 12.297 -1.169 -8.069 1.00 89.94 89 ALA A C 1
ATOM 704 O O . ALA A 1 89 ? 12.392 -1.013 -9.287 1.00 89.94 89 ALA A O 1
ATOM 705 N N . MET A 1 90 ? 13.013 -2.088 -7.413 1.00 89.44 90 MET A N 1
ATOM 706 C CA . MET A 1 90 ? 13.939 -3.002 -8.085 1.00 89.44 90 MET A CA 1
ATOM 707 C C . MET A 1 90 ? 13.229 -3.922 -9.074 1.00 89.44 90 MET A C 1
ATOM 709 O O . MET A 1 90 ? 13.747 -4.160 -10.164 1.00 89.44 90 MET A O 1
ATOM 713 N N . LEU A 1 91 ? 12.045 -4.425 -8.730 1.00 89.25 91 LEU A N 1
ATOM 714 C CA . LEU A 1 91 ? 11.266 -5.282 -9.616 1.00 89.25 91 LEU A CA 1
ATOM 715 C C . LEU A 1 91 ? 10.814 -4.511 -10.863 1.00 89.25 91 LEU A C 1
ATOM 717 O O . LEU A 1 91 ? 11.034 -4.979 -11.979 1.00 89.25 91 LEU A O 1
ATOM 721 N N . ILE A 1 92 ? 10.296 -3.290 -10.697 1.00 90.62 92 ILE A N 1
ATOM 722 C CA . ILE A 1 92 ? 9.930 -2.406 -11.816 1.00 90.62 92 ILE A CA 1
ATOM 723 C C . ILE A 1 92 ? 11.150 -2.101 -12.696 1.00 90.62 92 ILE A C 1
ATOM 725 O O . ILE A 1 92 ? 11.068 -2.181 -13.925 1.00 90.62 92 ILE A O 1
ATOM 729 N N . PHE A 1 93 ? 12.294 -1.783 -12.083 1.00 90.94 93 PHE A N 1
ATOM 730 C CA . PHE A 1 93 ? 13.536 -1.526 -12.807 1.00 90.94 93 PHE A CA 1
ATOM 731 C C . PHE A 1 93 ? 13.960 -2.739 -13.642 1.00 90.94 93 PHE A C 1
ATOM 733 O O . PHE A 1 93 ? 14.238 -2.609 -14.838 1.00 90.94 93 PHE A O 1
ATOM 740 N N . ARG A 1 94 ? 13.947 -3.930 -13.032 1.00 88.38 94 ARG A N 1
ATOM 741 C CA . ARG A 1 94 ? 14.321 -5.178 -13.704 1.00 88.38 94 ARG A CA 1
ATOM 742 C C . ARG A 1 94 ? 13.359 -5.546 -14.829 1.00 88.38 94 ARG A C 1
ATOM 744 O O . ARG A 1 94 ? 13.811 -5.999 -15.871 1.00 88.38 94 ARG A O 1
ATOM 751 N N . ALA A 1 95 ? 12.063 -5.305 -14.647 1.00 86.38 95 ALA A N 1
ATOM 752 C CA . ALA A 1 95 ? 11.047 -5.628 -15.641 1.00 86.38 95 ALA A CA 1
ATOM 753 C C . ALA A 1 95 ? 11.106 -4.728 -16.887 1.00 86.38 95 ALA A C 1
ATOM 755 O O . ALA A 1 95 ? 10.733 -5.169 -17.973 1.00 86.38 95 ALA A O 1
ATOM 756 N N . ARG A 1 96 ? 11.536 -3.465 -16.749 1.00 87.06 96 ARG A N 1
ATOM 757 C CA . ARG A 1 96 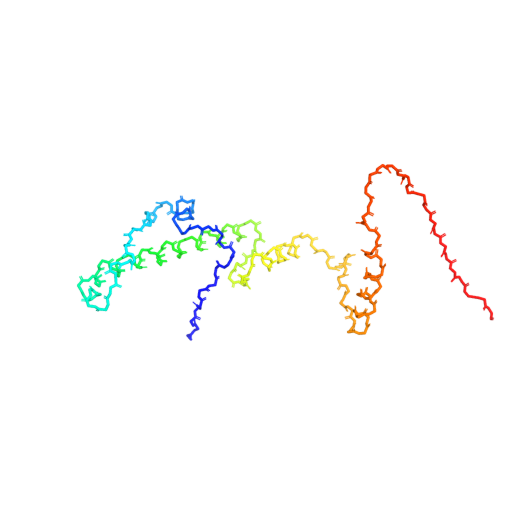? 11.439 -2.473 -17.838 1.00 87.06 96 ARG A CA 1
ATOM 758 C C . ARG A 1 96 ? 12.750 -1.966 -18.403 1.00 87.06 96 ARG A C 1
ATOM 760 O O . ARG A 1 96 ? 12.818 -1.680 -19.594 1.00 87.06 96 ARG A O 1
ATOM 767 N N . PHE A 1 97 ? 13.761 -1.804 -17.564 1.00 86.94 97 PHE A N 1
ATOM 768 C CA . PHE A 1 97 ? 14.980 -1.087 -17.936 1.00 86.94 97 PHE A CA 1
ATOM 769 C C . PHE A 1 97 ? 16.196 -2.005 -17.987 1.00 86.94 97 PHE A C 1
ATOM 771 O O . PHE A 1 97 ? 17.128 -1.761 -18.754 1.00 86.94 97 PHE A O 1
ATOM 778 N N . TYR A 1 98 ? 16.187 -3.080 -17.204 1.00 88.19 98 TYR A N 1
ATOM 779 C CA . TYR A 1 98 ? 17.317 -3.986 -17.126 1.00 88.19 98 TYR A CA 1
ATOM 780 C C . TYR A 1 98 ? 17.368 -4.952 -18.316 1.00 88.19 98 TYR A C 1
ATOM 782 O O . TYR A 1 98 ? 16.517 -5.823 -18.481 1.00 88.19 98 TYR A O 1
ATOM 790 N N . LYS A 1 99 ? 18.412 -4.820 -19.137 1.00 89.19 99 LYS A N 1
ATOM 791 C CA . LYS A 1 99 ? 18.721 -5.746 -20.231 1.00 89.19 99 LYS A CA 1
ATOM 792 C C . LYS A 1 99 ? 19.809 -6.710 -19.781 1.00 89.19 99 LYS A C 1
ATOM 794 O O . LYS A 1 99 ? 20.989 -6.436 -19.974 1.00 89.19 99 LYS A O 1
ATOM 799 N N . GLU A 1 100 ? 19.407 -7.849 -19.232 1.00 84.12 100 GLU A N 1
ATOM 800 C CA . GLU A 1 100 ? 20.326 -8.855 -18.679 1.00 84.12 100 GLU A CA 1
ATOM 801 C C . GLU A 1 100 ? 21.417 -9.286 -19.669 1.00 84.12 100 GLU A C 1
ATOM 803 O O . GLU A 1 100 ? 22.586 -9.362 -19.313 1.00 84.12 100 GLU A O 1
ATOM 808 N N . LYS A 1 101 ? 21.055 -9.476 -20.944 1.00 84.50 101 LYS A N 1
ATOM 809 C CA . LYS A 1 101 ? 22.004 -9.882 -21.992 1.00 84.50 101 LYS A CA 1
ATOM 810 C C . LYS A 1 101 ? 23.020 -8.798 -22.365 1.00 84.50 101 LYS A C 1
ATOM 812 O O . LYS A 1 101 ? 24.100 -9.130 -22.834 1.00 84.50 101 LYS A O 1
ATOM 817 N N . ALA A 1 102 ? 22.662 -7.523 -22.213 1.00 87.44 102 ALA A N 1
ATOM 818 C CA . ALA A 1 102 ? 23.537 -6.405 -22.567 1.00 87.44 102 ALA A CA 1
ATOM 819 C C . ALA A 1 102 ? 24.411 -5.970 -21.382 1.00 87.44 102 ALA A C 1
ATOM 821 O O . ALA A 1 102 ? 25.554 -5.572 -21.576 1.00 87.44 102 ALA A O 1
ATOM 822 N N . PHE A 1 103 ? 23.873 -6.060 -20.163 1.00 83.69 103 PHE A N 1
ATOM 823 C CA . PHE A 1 103 ? 24.528 -5.615 -18.935 1.00 83.69 103 PHE A CA 1
ATOM 824 C C . PHE A 1 103 ? 24.308 -6.636 -17.810 1.00 83.69 103 PHE A C 1
ATOM 826 O O . PHE A 1 103 ? 23.524 -6.379 -16.891 1.00 83.69 103 PHE A O 1
ATOM 833 N N . PRO A 1 104 ? 24.952 -7.813 -17.865 1.00 84.00 104 PRO A N 1
ATOM 834 C CA . PRO A 1 104 ? 24.803 -8.822 -16.825 1.00 84.00 104 PRO A CA 1
ATOM 835 C C . PRO A 1 104 ? 25.340 -8.290 -15.489 1.00 84.00 104 PRO A C 1
ATOM 837 O O . PRO A 1 104 ? 26.457 -7.779 -15.411 1.00 84.00 104 PRO A O 1
ATOM 840 N N . ILE A 1 105 ? 24.541 -8.396 -14.425 1.00 80.44 105 ILE A N 1
ATOM 841 C CA . ILE A 1 105 ? 24.991 -8.093 -13.065 1.00 80.44 105 ILE A CA 1
ATOM 842 C C . ILE A 1 105 ? 25.828 -9.288 -12.622 1.00 80.44 105 ILE A C 1
ATOM 844 O O . ILE A 1 105 ? 25.296 -10.355 -12.321 1.00 80.44 105 ILE A O 1
ATOM 848 N N . HIS A 1 106 ? 27.145 -9.109 -12.615 1.00 80.50 106 HIS A N 1
ATOM 849 C CA . HIS A 1 106 ? 28.065 -10.099 -12.077 1.00 80.50 106 HIS A CA 1
ATOM 850 C C . HIS A 1 106 ? 27.911 -10.157 -10.555 1.00 80.50 106 HIS A C 1
ATOM 852 O O . HIS A 1 106 ? 28.077 -9.142 -9.879 1.00 80.50 106 HIS A O 1
ATOM 858 N N . ILE A 1 107 ? 27.586 -11.338 -10.028 1.00 77.94 107 ILE A N 1
ATOM 859 C CA . ILE A 1 107 ? 27.577 -11.601 -8.587 1.00 77.94 107 ILE A CA 1
ATOM 860 C C . ILE A 1 107 ? 28.949 -12.184 -8.243 1.00 77.94 107 ILE A C 1
ATOM 862 O O . ILE A 1 107 ? 29.233 -13.309 -8.668 1.00 77.94 107 ILE A O 1
ATOM 866 N N . PRO A 1 108 ? 29.816 -11.447 -7.529 1.00 77.06 108 PRO A N 1
ATOM 867 C CA . PRO A 1 108 ? 31.142 -11.940 -7.204 1.00 77.06 108 PRO A CA 1
ATOM 868 C C . PRO A 1 108 ? 31.068 -13.121 -6.237 1.00 77.06 108 PRO A C 1
ATOM 870 O O . PRO A 1 108 ? 30.106 -13.317 -5.493 1.00 77.06 108 PRO A O 1
ATOM 873 N N . THR A 1 109 ? 32.120 -13.932 -6.226 1.00 77.69 109 THR A N 1
ATOM 874 C CA . THR A 1 109 ? 32.295 -14.921 -5.155 1.00 77.69 109 THR A CA 1
ATOM 875 C C . THR A 1 109 ? 32.649 -14.215 -3.841 1.00 77.69 109 THR A C 1
ATOM 877 O O . THR A 1 109 ? 33.227 -13.132 -3.859 1.00 77.69 109 THR A O 1
ATOM 880 N N . LYS A 1 110 ? 32.367 -14.831 -2.680 1.00 72.19 110 LYS A N 1
ATOM 881 C CA . LYS A 1 110 ? 32.592 -14.216 -1.347 1.00 72.19 110 LYS A CA 1
ATOM 882 C C . LYS A 1 110 ? 33.987 -13.592 -1.169 1.00 72.19 110 LYS A C 1
ATOM 884 O O . LYS A 1 110 ? 34.127 -12.570 -0.502 1.00 72.19 110 LYS A O 1
ATOM 889 N N . ASN A 1 111 ? 35.008 -14.201 -1.771 1.00 70.25 111 ASN A N 1
ATOM 890 C CA . ASN A 1 111 ? 36.388 -13.723 -1.700 1.00 70.25 111 ASN A CA 1
ATOM 891 C C . ASN A 1 111 ? 36.617 -12.487 -2.592 1.00 70.25 111 ASN A C 1
ATOM 893 O O . ASN A 1 111 ? 37.342 -11.577 -2.199 1.00 70.25 111 ASN A O 1
ATOM 897 N N . GLN A 1 112 ? 35.972 -12.434 -3.762 1.00 66.19 112 GLN A N 1
ATOM 898 C CA . GLN A 1 112 ? 35.992 -11.280 -4.667 1.00 66.19 112 GLN A CA 1
ATOM 899 C C . GLN A 1 112 ? 35.177 -10.111 -4.101 1.00 66.19 112 GLN A C 1
ATOM 901 O O . GLN A 1 112 ? 35.656 -8.984 -4.131 1.00 66.19 112 GLN A O 1
ATOM 906 N N . ASP A 1 113 ? 34.024 -10.375 -3.477 1.00 67.56 113 ASP A N 1
ATOM 907 C CA . ASP A 1 113 ? 33.218 -9.356 -2.787 1.00 67.56 113 ASP A CA 1
ATOM 908 C C . ASP A 1 113 ? 34.013 -8.659 -1.672 1.00 67.56 113 ASP A C 1
ATOM 910 O O . ASP A 1 113 ? 33.998 -7.432 -1.552 1.00 67.56 113 ASP A O 1
ATOM 914 N N . ALA A 1 114 ? 34.740 -9.432 -0.856 1.00 67.06 114 ALA A N 1
ATOM 915 C CA . ALA A 1 114 ? 35.584 -8.886 0.206 1.00 67.06 114 ALA A CA 1
ATOM 916 C C . ALA A 1 114 ? 36.740 -8.046 -0.360 1.00 67.06 114 ALA A C 1
ATOM 918 O O . ALA A 1 114 ? 37.030 -6.961 0.148 1.00 67.06 114 ALA A O 1
ATOM 919 N N . PHE A 1 115 ? 37.367 -8.522 -1.437 1.00 59.41 115 PHE A N 1
ATOM 920 C CA . PHE A 1 115 ? 38.447 -7.818 -2.120 1.00 59.41 115 PHE A CA 1
ATOM 921 C C . PHE A 1 115 ? 37.970 -6.500 -2.749 1.00 59.41 115 PHE A C 1
ATOM 923 O O . PHE A 1 115 ? 38.578 -5.452 -2.545 1.00 59.41 115 PHE A O 1
ATOM 930 N N . GLU A 1 116 ? 36.843 -6.518 -3.457 1.00 65.81 116 GLU A N 1
ATOM 931 C CA . GLU A 1 116 ? 36.267 -5.343 -4.112 1.00 65.81 116 GLU A CA 1
ATOM 932 C C . GLU A 1 116 ? 35.731 -4.321 -3.112 1.00 65.81 116 GLU A C 1
ATOM 934 O O . GLU A 1 116 ? 35.897 -3.117 -3.317 1.00 65.81 116 GLU A O 1
ATOM 939 N N . LYS A 1 117 ? 35.128 -4.778 -2.008 1.00 65.62 117 LYS A N 1
ATOM 940 C CA . LYS A 1 117 ? 34.700 -3.909 -0.910 1.00 65.62 117 LYS A CA 1
ATOM 941 C C . LYS A 1 117 ? 35.894 -3.214 -0.259 1.00 65.62 117 LYS A C 1
ATOM 943 O O . LYS A 1 117 ? 35.842 -2.003 -0.053 1.00 65.62 117 LYS A O 1
ATOM 948 N N . ASN A 1 118 ? 36.977 -3.947 0.007 1.00 60.59 118 ASN A N 1
ATOM 949 C CA . ASN A 1 118 ? 38.205 -3.368 0.550 1.00 60.59 118 ASN A CA 1
ATOM 950 C C . ASN A 1 118 ? 38.853 -2.391 -0.443 1.00 60.59 118 ASN A C 1
ATOM 952 O O . ASN A 1 118 ? 39.269 -1.310 -0.035 1.00 60.59 118 ASN A O 1
ATOM 956 N N . ARG A 1 119 ? 38.845 -2.699 -1.748 1.00 60.50 119 ARG A N 1
ATOM 957 C CA . ARG A 1 119 ? 39.327 -1.793 -2.804 1.00 60.50 119 ARG A CA 1
ATOM 958 C C . ARG A 1 119 ? 38.504 -0.502 -2.890 1.00 60.50 119 ARG A C 1
ATOM 960 O O . ARG A 1 119 ? 39.076 0.581 -2.840 1.00 60.50 119 ARG A O 1
ATOM 967 N N . ARG A 1 120 ? 37.166 -0.580 -2.949 1.00 58.06 120 ARG A N 1
ATOM 968 C CA . ARG A 1 120 ? 36.298 0.618 -2.975 1.00 58.06 120 ARG A CA 1
ATOM 969 C C . ARG A 1 120 ? 36.384 1.429 -1.684 1.00 58.06 120 ARG A C 1
ATOM 971 O O . ARG A 1 120 ? 36.250 2.645 -1.731 1.00 58.06 120 ARG A O 1
ATOM 978 N N . SER A 1 121 ? 36.623 0.783 -0.542 1.00 58.00 121 SER A N 1
ATOM 979 C CA . SER A 1 121 ? 36.852 1.484 0.726 1.00 58.00 121 SER A CA 1
ATOM 980 C C . SER A 1 121 ? 38.180 2.247 0.748 1.00 58.00 121 SER A C 1
ATOM 982 O O . SER A 1 121 ? 38.273 3.237 1.465 1.00 58.00 121 SER A O 1
ATOM 984 N N . MET A 1 122 ? 39.184 1.819 -0.027 1.00 51.62 122 MET A N 1
ATOM 985 C CA . MET A 1 122 ? 40.420 2.585 -0.227 1.00 51.62 122 MET A CA 1
ATOM 986 C C . MET A 1 122 ? 40.240 3.730 -1.238 1.00 51.62 122 MET A C 1
ATOM 988 O O . MET A 1 122 ? 40.861 4.774 -1.084 1.00 51.62 122 MET A O 1
ATOM 992 N N . GLU A 1 123 ? 39.354 3.582 -2.229 1.00 55.88 123 GLU A N 1
ATOM 993 C CA . GLU A 1 123 ? 39.043 4.633 -3.220 1.00 55.88 123 GLU A CA 1
ATOM 994 C C . GLU A 1 123 ? 38.038 5.684 -2.698 1.00 55.88 123 GLU A C 1
ATOM 996 O O . GLU A 1 123 ? 38.010 6.815 -3.175 1.00 55.88 123 GLU A O 1
ATOM 1001 N N . GLY A 1 124 ? 37.231 5.339 -1.690 1.00 47.78 124 GLY A N 1
ATOM 1002 C CA . GLY A 1 124 ? 36.196 6.196 -1.098 1.00 47.78 124 GLY A CA 1
ATOM 1003 C C . GLY A 1 124 ? 36.674 7.214 -0.055 1.00 47.78 124 GLY A C 1
ATOM 1004 O O . GLY A 1 124 ? 35.843 7.928 0.501 1.00 47.78 124 GLY A O 1
ATOM 1005 N N . ILE A 1 125 ? 37.982 7.316 0.212 1.00 45.94 125 ILE A N 1
ATOM 1006 C CA . ILE A 1 125 ? 38.580 8.366 1.064 1.00 45.94 125 ILE A CA 1
ATOM 1007 C C . ILE A 1 125 ? 39.209 9.465 0.184 1.00 45.94 125 ILE A C 1
ATOM 1009 O O . ILE A 1 125 ? 40.268 9.991 0.487 1.00 45.94 125 ILE A O 1
ATOM 1013 N N . VAL A 1 126 ? 38.599 9.817 -0.952 1.00 47.38 126 VAL A N 1
ATOM 1014 C CA . VAL A 1 126 ? 38.983 11.020 -1.720 1.00 47.38 126 VAL A CA 1
ATOM 1015 C C . VAL A 1 126 ? 37.738 11.699 -2.293 1.00 47.38 126 VAL A C 1
ATOM 1017 O O . VAL A 1 126 ? 37.629 11.926 -3.488 1.00 47.38 126 VAL A O 1
ATOM 1020 N N . THR A 1 127 ? 36.761 12.031 -1.449 1.00 41.84 127 THR A N 1
ATOM 1021 C CA . THR A 1 127 ? 35.734 13.033 -1.794 1.00 41.84 127 THR A CA 1
ATOM 1022 C C . THR A 1 127 ? 35.305 13.816 -0.554 1.00 41.84 12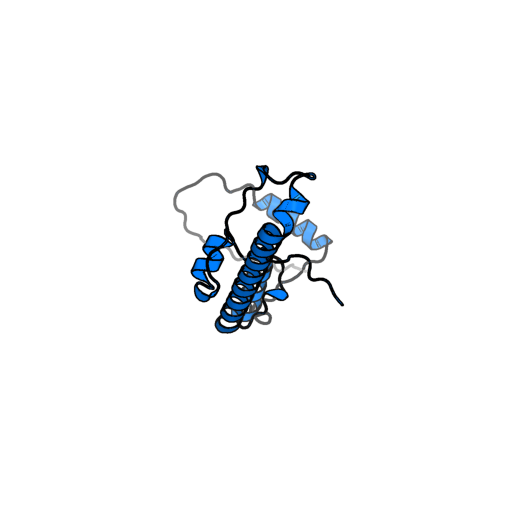7 THR A C 1
ATOM 1024 O O . THR A 1 127 ? 34.149 13.788 -0.141 1.00 41.84 127 THR A O 1
ATOM 1027 N N . SER A 1 128 ? 36.237 14.550 0.047 1.00 41.44 128 SER A N 1
ATOM 1028 C CA . SER A 1 128 ? 35.915 15.861 0.605 1.00 41.44 128 SER A CA 1
ATOM 1029 C C . SER A 1 128 ? 36.971 16.831 0.090 1.00 41.44 128 SER A C 1
ATOM 1031 O O . SER A 1 128 ? 38.149 16.668 0.363 1.00 41.44 128 SER A O 1
ATOM 1033 N N . ILE A 1 129 ? 36.537 17.719 -0.797 1.00 35.38 129 ILE A N 1
ATOM 1034 C CA . ILE A 1 129 ? 37.053 19.043 -1.175 1.00 35.38 129 ILE A CA 1
ATOM 1035 C C . ILE A 1 129 ? 36.318 19.321 -2.494 1.00 35.38 129 ILE A C 1
ATOM 1037 O O . ILE A 1 129 ? 36.670 18.797 -3.547 1.00 35.38 129 ILE A O 1
ATOM 1041 N N . GLY A 1 130 ? 35.217 20.065 -2.426 1.00 33.69 130 GLY A N 1
ATOM 1042 C CA . GLY A 1 130 ? 34.737 20.782 -3.610 1.00 33.69 130 GLY A CA 1
ATOM 1043 C C . GLY A 1 130 ? 35.488 22.112 -3.743 1.00 33.69 130 GLY A C 1
ATOM 1044 O O . GLY A 1 130 ? 36.306 22.429 -2.880 1.00 33.69 130 GLY A O 1
ATOM 1045 N N . PRO A 1 131 ? 35.123 22.975 -4.702 1.00 57.19 131 PRO A N 1
ATOM 1046 C CA . PRO A 1 131 ? 34.646 22.732 -6.060 1.00 57.19 131 PRO A CA 1
ATOM 1047 C C . PRO A 1 131 ? 35.756 23.129 -7.069 1.00 57.19 131 PRO A C 1
ATOM 1049 O O . PRO A 1 131 ? 36.897 23.365 -6.678 1.00 57.19 131 PRO A O 1
ATOM 1052 N N . THR A 1 132 ? 35.398 23.310 -8.344 1.00 33.72 132 THR A N 1
ATOM 1053 C CA . THR A 1 132 ? 36.170 23.928 -9.454 1.00 33.72 132 THR A CA 1
ATOM 1054 C C . THR A 1 132 ? 36.896 22.960 -10.400 1.00 33.72 132 THR A C 1
ATOM 1056 O O . THR A 1 132 ? 37.803 22.232 -10.016 1.00 33.72 132 THR A O 1
ATOM 1059 N N . GLU A 1 133 ? 36.430 23.000 -11.653 1.00 42.16 133 GLU A N 1
ATOM 1060 C CA . GLU A 1 133 ? 37.052 22.604 -12.924 1.00 42.16 133 GLU A CA 1
ATOM 1061 C C . GLU A 1 133 ? 38.309 21.723 -12.884 1.00 42.16 133 GLU A C 1
ATOM 1063 O O . GLU A 1 133 ? 39.379 22.163 -12.460 1.00 42.16 133 GLU A O 1
ATOM 1068 N N . ARG A 1 134 ? 38.228 20.549 -13.529 1.00 33.00 134 ARG A N 1
ATOM 1069 C CA . ARG A 1 134 ? 39.286 20.098 -14.447 1.00 33.00 134 ARG A CA 1
ATOM 1070 C C . ARG A 1 134 ? 38.862 18.906 -15.313 1.00 33.00 134 ARG A C 1
ATOM 1072 O O . ARG A 1 134 ? 38.604 17.811 -14.832 1.00 33.00 134 ARG A O 1
ATOM 1079 N N . VAL A 1 135 ? 38.786 19.202 -16.609 1.00 34.06 135 VAL A N 1
ATOM 1080 C CA . VAL A 1 135 ? 39.119 18.382 -17.786 1.00 34.06 135 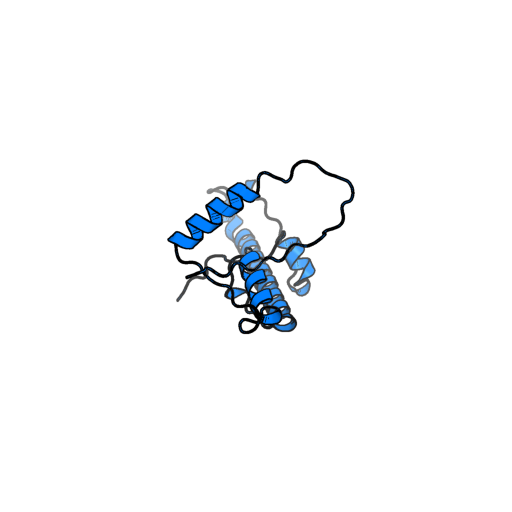VAL A CA 1
ATOM 1081 C C . VAL A 1 135 ? 39.601 16.958 -17.468 1.00 34.06 135 VAL A C 1
ATOM 1083 O O . VAL A 1 135 ? 40.690 16.765 -16.933 1.00 34.06 135 VAL A O 1
ATOM 1086 N N . PHE A 1 136 ? 38.817 15.956 -17.871 1.00 30.91 136 PHE A N 1
ATOM 1087 C CA . PHE A 1 136 ? 39.239 14.556 -17.880 1.00 30.91 136 PHE A CA 1
ATOM 1088 C C . PHE A 1 136 ? 40.051 14.272 -19.154 1.00 30.91 136 PHE A C 1
ATOM 1090 O O . PHE A 1 136 ? 39.484 14.083 -20.230 1.00 30.91 136 PHE A O 1
ATOM 1097 N N . THR A 1 137 ? 41.379 14.216 -19.023 1.00 29.02 137 THR A N 1
ATOM 1098 C CA . THR A 1 137 ? 42.282 13.640 -20.032 1.00 29.02 137 THR A CA 1
ATOM 1099 C C . THR A 1 137 ? 42.775 12.271 -19.553 1.00 29.02 137 THR A C 1
ATOM 1101 O O . THR A 1 137 ? 43.558 12.180 -18.617 1.00 29.02 137 THR A O 1
ATOM 1104 N N . ILE A 1 138 ? 42.222 11.234 -20.194 1.00 40.78 138 ILE A N 1
ATOM 1105 C CA . ILE A 1 138 ? 42.793 9.968 -20.708 1.00 40.78 138 ILE A CA 1
ATOM 1106 C C . ILE A 1 138 ? 44.099 9.447 -20.074 1.00 40.78 138 ILE A C 1
ATOM 1108 O O . ILE A 1 138 ? 45.091 10.160 -20.097 1.00 40.78 138 ILE A O 1
ATOM 1112 N N . MET A 1 139 ? 44.153 8.144 -19.738 1.00 29.02 139 MET A N 1
ATOM 1113 C CA . MET A 1 139 ? 45.219 7.227 -20.206 1.00 29.02 139 MET A CA 1
ATOM 1114 C C . MET A 1 139 ? 44.762 5.761 -20.205 1.00 29.02 139 MET A C 1
ATOM 1116 O O . MET A 1 139 ? 44.620 5.112 -19.174 1.00 29.02 139 MET A O 1
ATOM 1120 N N . THR A 1 140 ? 44.556 5.247 -21.415 1.00 42.44 140 THR A N 1
ATOM 1121 C CA . THR A 1 140 ? 44.712 3.838 -21.779 1.00 42.44 140 THR A CA 1
ATOM 1122 C C . THR A 1 140 ? 46.170 3.414 -21.606 1.00 42.44 140 THR A C 1
ATOM 1124 O O . THR A 1 140 ? 47.052 4.079 -22.149 1.00 42.44 140 THR A O 1
ATOM 1127 N N . SER A 1 141 ? 46.429 2.264 -20.991 1.00 32.75 141 SER A N 1
ATOM 1128 C CA . SER A 1 141 ? 47.630 1.485 -21.298 1.00 32.75 141 SER A CA 1
ATOM 1129 C C . SER A 1 141 ? 47.388 -0.008 -21.076 1.00 32.75 141 SER A C 1
ATOM 1131 O O . SER A 1 141 ? 47.168 -0.506 -19.977 1.00 32.75 141 SER A O 1
ATOM 1133 N N . THR A 1 142 ? 47.402 -0.713 -22.200 1.00 41.28 142 THR A N 1
ATOM 1134 C CA . THR A 1 142 ? 47.697 -2.136 -22.342 1.00 41.28 142 THR A CA 1
ATOM 1135 C C . THR A 1 142 ? 49.043 -2.467 -21.698 1.00 41.28 142 THR A C 1
ATOM 1137 O O . THR A 1 142 ? 50.022 -1.778 -21.988 1.00 41.28 142 THR A O 1
ATOM 1140 N N . LEU A 1 143 ? 49.133 -3.558 -20.932 1.00 34.06 143 LEU A N 1
ATOM 1141 C CA . LEU A 1 143 ? 50.419 -4.203 -20.656 1.00 34.06 143 LEU A CA 1
ATOM 1142 C C . LEU A 1 143 ? 50.373 -5.683 -21.055 1.00 34.06 143 LEU A C 1
ATOM 1144 O O . LEU A 1 143 ? 49.814 -6.530 -20.364 1.00 34.06 143 LEU A O 1
ATOM 1148 N N . SER A 1 144 ? 50.968 -5.944 -22.215 1.00 35.31 144 SER A N 1
ATOM 1149 C CA . SER A 1 144 ? 51.541 -7.216 -22.643 1.00 35.31 144 SER A CA 1
ATOM 1150 C C . SER A 1 144 ? 52.701 -7.622 -21.731 1.00 35.31 144 SER A C 1
ATOM 1152 O O . SER A 1 144 ? 53.562 -6.794 -21.430 1.00 35.31 144 SER A O 1
ATOM 1154 N N . THR A 1 145 ? 52.769 -8.894 -21.349 1.00 33.62 145 THR A N 1
ATOM 1155 C CA . THR A 1 145 ? 53.940 -9.512 -20.710 1.00 33.62 145 THR A CA 1
ATOM 1156 C C . THR A 1 145 ? 54.939 -10.015 -21.764 1.00 33.62 145 THR A C 1
ATOM 1158 O O . THR A 1 145 ? 54.505 -10.570 -22.776 1.00 33.62 145 THR A O 1
ATOM 1161 N N . PRO A 1 146 ? 56.262 -9.846 -21.566 1.00 44.00 146 PRO A N 1
ATOM 1162 C CA . PRO A 1 146 ? 57.279 -10.442 -22.426 1.00 44.00 146 PRO A CA 1
ATOM 1163 C C . PRO A 1 146 ? 57.771 -11.805 -21.900 1.00 44.00 146 PRO A C 1
ATOM 1165 O O . PRO A 1 146 ? 57.744 -12.045 -20.695 1.00 44.00 146 PRO A O 1
ATOM 1168 N N . SER A 1 147 ? 58.184 -12.631 -22.874 1.00 39.44 147 SER A N 1
ATOM 1169 C CA . SER A 1 147 ? 59.066 -13.824 -22.879 1.00 39.44 147 SER A CA 1
ATOM 1170 C C . SER A 1 147 ? 59.388 -14.537 -21.567 1.00 39.44 147 SER A C 1
ATOM 1172 O O . SER A 1 147 ? 60.127 -13.938 -20.753 1.00 39.44 147 SER A O 1
#

InterPro domains:
  IPR004868 DNA-directed DNA polymerase, family B, mitochondria/virus [PF03175] (47-115)
  IPR012337 Ribonuclease H-like superfamily [SSF53098] (11-73)
  IPR036397 Ribonuclease H superfamily [G3DSA:3.30.420.10] (10-71)

Secondary structure (DSSP, 8-state):
--------TTS-S-HHHHHHHH-GGG-PPP---GGG--TTTTTTTHHHHHHHHHHHHHHHHHHHHHHHHHHHHHH---GGG-SSHHHHHHHHHHHHT--TTTS------HHHHHHHHHHHHHHTS------------------PPP-

Sequence (147 aa):
MSCPQARFCYVLGSLAELAKTFCPELGVKGEFKHEEVTVATIEKQKEPLLAYLRQDIRLLAGVVQRAQDLFWEKYRVDITSCLTLSALAMLIFRARFYKEKAFPIHIPTKNQDAFEKNRRSMEGIVTSIGPTERVFTIMTSTLSTPS

pLDDT: mean 73.43, std 19.85, range [29.02, 93.12]

Radius of gyration: 26.73 Å; chains: 1; bounding box: 80×45×55 Å

Foldseek 3Di:
DDDPDDQPQPDDDDLQVLCVVQPVPLDGQDDDDPVVDDPVCCVVCVVVVVVNVVSSVVSVVRSQVSVQVVCCVPQVDGCVVDRHPVRVVVVSCCSPPDDCVVDPDDDDDPVVVVVVVVVVVVVVVPPDDDDDDDDDDDDDDDDDDDD